Protein AF-A0A1J6W396-F1 (afdb_monomer_lite)

Sequence (114 aa):
MNLKLLILPGVGILIMIGIFLVNDARTLHIEQSDLPVNRTLAVEISQRYLAGWWKPFSKLESTPYEMKDVHIMREEISVELVDERDSSKCEGYEIVINKNSGTVREKKEINFCR

Structure (mmCIF, N/CA/C/O backbone):
data_AF-A0A1J6W396-F1
#
_entry.id   AF-A0A1J6W396-F1
#
loop_
_atom_site.group_PDB
_atom_site.id
_atom_site.type_symbol
_atom_site.label_atom_id
_atom_site.label_alt_id
_atom_site.label_comp_id
_atom_site.label_asym_id
_atom_site.label_entity_id
_atom_site.label_seq_id
_atom_site.pdbx_PDB_ins_code
_atom_site.Cartn_x
_atom_site.Cartn_y
_atom_site.Cartn_z
_atom_site.occupancy
_atom_site.B_iso_or_equiv
_atom_site.auth_seq_id
_atom_site.auth_comp_id
_atom_site.auth_asym_id
_atom_site.auth_atom_id
_atom_site.pdbx_PDB_model_num
ATOM 1 N N . MET A 1 1 ? -13.387 -55.676 30.455 1.00 37.56 1 MET A N 1
ATOM 2 C CA . MET A 1 1 ? -12.022 -55.497 29.914 1.00 37.56 1 MET A CA 1
ATOM 3 C C . MET A 1 1 ? -12.132 -55.201 28.435 1.00 37.56 1 MET A C 1
ATOM 5 O O . MET A 1 1 ? -12.734 -56.021 27.761 1.00 37.56 1 MET A O 1
ATOM 9 N N . ASN A 1 2 ? -11.514 -54.091 27.999 1.00 34.84 2 ASN A N 1
ATOM 10 C CA . ASN A 1 2 ? -11.130 -53.754 26.616 1.00 34.84 2 ASN A CA 1
ATOM 11 C C . ASN A 1 2 ? -12.318 -53.596 25.644 1.00 34.84 2 ASN A C 1
ATOM 13 O O . ASN A 1 2 ? -13.144 -54.478 25.525 1.00 34.84 2 ASN A O 1
ATOM 17 N N . LEU A 1 3 ? -12.507 -52.556 24.844 1.00 37.41 3 LEU A N 1
ATOM 18 C CA . LEU A 1 3 ? -11.698 -51.472 24.286 1.00 37.41 3 LEU A CA 1
ATOM 19 C C . LEU A 1 3 ? -12.746 -50.766 23.378 1.00 37.41 3 LEU A C 1
ATOM 21 O O . LEU A 1 3 ? -13.552 -51.455 22.763 1.00 37.41 3 LEU A O 1
ATOM 25 N N . LYS A 1 4 ? -12.889 -49.452 23.257 1.00 37.47 4 LYS A N 1
ATOM 26 C CA . LYS A 1 4 ? -12.040 -48.581 22.444 1.00 37.47 4 LYS A CA 1
ATOM 27 C C . LYS A 1 4 ? -12.734 -47.217 22.455 1.00 37.47 4 LYS A C 1
ATOM 29 O O . LYS A 1 4 ? -13.906 -47.109 22.105 1.00 37.47 4 LYS A O 1
ATOM 34 N N . LEU A 1 5 ? -11.987 -46.202 22.858 1.00 44.16 5 LEU A N 1
ATOM 35 C CA . LEU A 1 5 ? -12.320 -44.797 22.703 1.00 44.16 5 LEU A CA 1
ATOM 36 C C . LEU A 1 5 ? -12.496 -44.513 21.200 1.00 44.16 5 LEU A C 1
ATOM 38 O O . LEU A 1 5 ? -11.531 -44.591 20.439 1.00 44.16 5 LEU A O 1
ATOM 42 N N . LEU A 1 6 ? -13.725 -44.251 20.759 1.00 44.69 6 LEU A N 1
ATOM 43 C CA . LEU A 1 6 ? -14.027 -43.883 19.376 1.00 44.69 6 LEU A CA 1
ATOM 44 C C . LEU A 1 6 ? -13.754 -42.382 19.231 1.00 44.69 6 LEU A C 1
ATOM 46 O O . LEU A 1 6 ? -14.638 -41.540 19.360 1.00 44.69 6 LEU A O 1
ATOM 50 N N . ILE A 1 7 ? -12.476 -42.049 19.049 1.00 52.62 7 ILE A N 1
ATOM 51 C CA . ILE A 1 7 ? -12.046 -40.713 18.642 1.00 52.62 7 ILE A CA 1
ATOM 52 C C . ILE A 1 7 ? -12.589 -40.508 17.225 1.00 52.62 7 ILE A C 1
ATOM 54 O O . ILE A 1 7 ? -12.111 -41.122 16.273 1.00 52.62 7 ILE A O 1
ATOM 58 N N . LEU A 1 8 ? -13.632 -39.688 17.101 1.00 48.78 8 LEU A N 1
ATOM 59 C CA . LEU A 1 8 ? -14.170 -39.243 15.820 1.00 48.78 8 LEU A CA 1
ATOM 60 C C . LEU A 1 8 ? -13.073 -38.490 15.043 1.00 48.78 8 LEU A C 1
ATOM 62 O O . LEU A 1 8 ? -12.645 -37.425 15.494 1.00 48.78 8 LEU A O 1
ATOM 66 N N . PRO A 1 9 ? -12.657 -38.954 13.851 1.00 47.53 9 PRO A N 1
ATOM 67 C CA . PRO A 1 9 ? -11.661 -38.259 13.032 1.00 47.53 9 PRO A CA 1
ATOM 68 C C . PRO A 1 9 ? -12.223 -36.998 12.343 1.00 47.53 9 PRO A C 1
ATOM 70 O O . PRO A 1 9 ? -11.525 -36.353 11.569 1.00 47.53 9 PRO A O 1
ATOM 73 N N . GLY A 1 10 ? -13.479 -36.621 12.614 1.00 45.97 10 GLY A N 1
ATOM 74 C CA . GLY A 1 10 ? -14.148 -35.482 11.976 1.00 45.97 10 GLY A CA 1
ATOM 75 C C . GLY A 1 10 ? -13.801 -34.109 12.561 1.00 45.97 10 GLY A C 1
ATOM 76 O O . GLY A 1 10 ? -13.977 -33.102 11.884 1.00 45.97 10 GLY A O 1
ATOM 77 N N . VAL A 1 11 ? -13.280 -34.040 13.792 1.00 49.25 11 VAL A N 1
ATOM 78 C CA . VAL A 1 11 ? -13.021 -32.749 14.465 1.00 49.25 11 VAL A CA 1
ATOM 79 C C . VAL A 1 11 ? -11.681 -32.127 14.036 1.00 49.25 11 VAL A C 1
ATOM 81 O O . VAL A 1 11 ? -11.517 -30.913 14.090 1.00 49.25 11 VAL A O 1
ATOM 84 N N . GLY A 1 12 ? -10.736 -32.929 13.531 1.00 45.78 12 GLY A N 1
ATOM 85 C CA . GLY A 1 12 ? -9.418 -32.441 13.098 1.00 45.78 12 GLY A CA 1
ATOM 86 C C . GLY A 1 12 ? -9.410 -31.729 11.740 1.00 45.78 12 GLY A C 1
ATOM 87 O O . GLY A 1 12 ? -8.539 -30.902 11.488 1.00 45.78 12 GLY A O 1
ATOM 88 N N . ILE A 1 13 ? -10.383 -32.011 10.866 1.00 49.53 13 ILE A N 1
ATOM 89 C CA . ILE A 1 13 ? -10.399 -31.482 9.490 1.00 49.53 13 ILE A CA 1
ATOM 90 C C . ILE A 1 13 ? -11.028 -30.079 9.434 1.00 49.53 13 ILE A C 1
ATOM 92 O O . ILE A 1 13 ? -10.587 -29.238 8.652 1.00 49.53 13 ILE A O 1
ATOM 96 N N . LEU A 1 14 ? -11.985 -29.771 10.318 1.00 44.97 14 LEU A N 1
ATOM 97 C CA . LEU A 1 14 ? -12.604 -28.439 10.390 1.00 44.97 14 LEU A CA 1
ATOM 98 C C . LEU A 1 14 ? -11.635 -27.345 10.868 1.00 44.97 14 LEU A C 1
ATOM 100 O O . LEU A 1 14 ? -11.771 -26.194 10.463 1.00 44.97 14 LEU A O 1
ATOM 104 N N . ILE A 1 15 ? -10.618 -27.696 11.660 1.00 49.94 15 ILE A N 1
ATOM 105 C CA . ILE A 1 15 ? -9.609 -26.733 12.128 1.00 49.94 15 ILE A CA 1
ATOM 106 C C . ILE A 1 15 ? -8.655 -26.337 10.987 1.00 49.94 15 ILE A C 1
ATOM 108 O O . ILE A 1 15 ? -8.225 -25.190 10.908 1.00 49.94 15 ILE A O 1
ATOM 112 N N . MET A 1 16 ? -8.370 -27.247 10.050 1.00 46.41 16 MET A N 1
ATOM 113 C CA . MET A 1 16 ? -7.397 -26.997 8.978 1.00 46.41 16 MET A CA 1
ATOM 114 C C . MET A 1 16 ? -7.933 -26.078 7.871 1.00 46.41 16 MET A C 1
ATOM 116 O O . MET A 1 16 ? -7.156 -25.336 7.273 1.00 46.41 16 MET A O 1
ATOM 120 N N . ILE A 1 17 ? -9.249 -26.055 7.630 1.00 46.69 17 ILE A N 1
ATOM 121 C CA . ILE A 1 17 ? -9.856 -25.140 6.644 1.00 46.69 17 ILE A CA 1
ATOM 122 C C . ILE A 1 17 ? -9.895 -23.700 7.187 1.00 46.69 17 ILE A C 1
ATOM 124 O O . ILE A 1 17 ? -9.673 -22.752 6.437 1.00 46.69 17 ILE A O 1
ATOM 128 N N . GLY A 1 18 ? -10.079 -23.528 8.503 1.00 40.19 18 GLY A N 1
ATOM 129 C CA . GLY A 1 18 ? -10.060 -22.210 9.149 1.00 40.19 18 GLY A CA 1
ATOM 130 C C . GLY A 1 18 ? -8.690 -21.520 9.133 1.00 40.19 18 GLY A C 1
ATOM 131 O O . GLY A 1 18 ? -8.629 -20.298 9.182 1.00 40.19 18 GLY A O 1
ATOM 132 N N . ILE A 1 19 ? -7.593 -22.275 9.021 1.00 45.47 19 ILE A N 1
ATOM 133 C CA . ILE A 1 19 ? -6.226 -21.723 9.001 1.00 45.47 19 ILE A CA 1
ATOM 134 C C . ILE A 1 19 ? -5.823 -21.274 7.587 1.00 45.47 19 ILE A C 1
ATOM 136 O O . ILE A 1 19 ? -5.102 -20.289 7.431 1.00 45.47 19 ILE A O 1
ATOM 140 N N . PHE A 1 20 ? -6.317 -21.946 6.543 1.00 39.31 20 PHE A N 1
ATOM 141 C CA . PHE A 1 20 ? -5.900 -21.665 5.164 1.00 39.31 20 PHE A CA 1
ATOM 142 C C . PHE A 1 20 ? -6.510 -20.391 4.559 1.00 39.31 20 PHE A C 1
ATOM 144 O O . PHE A 1 20 ? -5.907 -19.821 3.657 1.00 39.31 20 PHE A O 1
ATOM 151 N N . LEU A 1 21 ? -7.627 -19.883 5.091 1.00 39.16 21 LEU A N 1
ATOM 152 C CA . LEU A 1 21 ? -8.183 -18.575 4.699 1.00 39.16 21 LEU A CA 1
ATOM 153 C C . LEU A 1 21 ? -7.564 -17.386 5.462 1.00 39.16 21 LEU A C 1
ATOM 155 O O . LEU A 1 21 ? -7.781 -16.239 5.090 1.00 39.16 21 LEU A O 1
ATOM 159 N N . VAL A 1 22 ? -6.782 -17.635 6.519 1.00 39.16 22 VAL A N 1
ATOM 160 C CA . VAL A 1 22 ? -6.191 -16.588 7.382 1.00 39.16 22 VAL A CA 1
ATOM 161 C C . VAL A 1 22 ? -4.803 -16.150 6.901 1.00 39.16 22 VAL A C 1
ATOM 163 O O . VAL A 1 22 ? -4.276 -15.124 7.328 1.00 39.16 22 VAL A O 1
ATOM 166 N N . ASN A 1 23 ? -4.184 -16.909 5.997 1.00 38.06 23 ASN A N 1
ATOM 167 C CA . ASN A 1 23 ? -2.774 -16.713 5.674 1.00 38.06 23 ASN A CA 1
ATOM 168 C C . ASN A 1 23 ? -2.515 -15.769 4.488 1.00 38.06 23 ASN A C 1
ATOM 170 O O . ASN A 1 23 ? -1.375 -15.346 4.324 1.00 38.06 23 ASN A O 1
ATOM 174 N N . ASP A 1 24 ? -3.547 -15.408 3.719 1.00 39.59 24 ASP A N 1
ATOM 175 C CA . ASP A 1 24 ? -3.417 -14.496 2.566 1.00 39.59 24 ASP A CA 1
ATOM 176 C C . ASP A 1 24 ? -3.626 -13.014 2.948 1.00 39.59 24 ASP A C 1
ATOM 178 O O . ASP A 1 24 ? -3.322 -12.095 2.195 1.00 39.59 24 ASP A O 1
ATOM 182 N N . ALA A 1 25 ? -4.106 -12.766 4.171 1.00 40.50 25 ALA A N 1
ATOM 183 C CA . ALA A 1 25 ? -4.420 -11.436 4.680 1.00 40.50 25 ALA A CA 1
ATOM 184 C C . ALA A 1 25 ? -4.169 -11.348 6.191 1.00 40.50 25 ALA A C 1
ATOM 186 O O . ALA A 1 25 ? -5.051 -10.973 6.965 1.00 40.50 25 ALA A O 1
ATOM 187 N N . ARG A 1 26 ? -2.945 -11.671 6.638 1.00 44.66 26 ARG A N 1
ATOM 188 C CA . ARG A 1 26 ? -2.463 -11.157 7.930 1.00 44.66 26 ARG A CA 1
ATOM 189 C C . ARG A 1 26 ? -2.699 -9.644 7.877 1.00 44.66 26 ARG A C 1
ATOM 191 O O . ARG A 1 26 ? -2.228 -8.985 6.954 1.00 44.66 26 ARG A O 1
ATOM 198 N N . THR A 1 27 ? -3.552 -9.145 8.764 1.00 53.66 27 THR A N 1
ATOM 199 C CA . THR A 1 27 ? -4.147 -7.799 8.790 1.00 53.66 27 THR A CA 1
ATOM 200 C C . THR A 1 27 ? -3.192 -6.811 9.427 1.00 53.66 27 THR A C 1
ATOM 202 O O . THR A 1 27 ? -2.843 -7.009 10.591 1.00 53.66 27 THR A O 1
ATOM 205 N N . LEU A 1 28 ? -2.734 -5.797 8.682 1.00 63.84 28 LEU A N 1
ATOM 206 C CA . LEU A 1 28 ? -1.725 -4.850 9.161 1.00 63.84 28 LEU A CA 1
ATOM 207 C C . LEU A 1 28 ? -2.227 -4.317 10.504 1.00 63.84 28 LEU A C 1
ATOM 209 O O . LEU A 1 28 ? -3.344 -3.810 10.553 1.00 63.84 28 LEU A O 1
ATOM 213 N N . HIS A 1 29 ? -1.496 -4.542 11.601 1.00 64.31 29 HIS A N 1
ATOM 214 C CA . HIS A 1 29 ? -2.005 -4.118 12.905 1.00 64.31 29 HIS A CA 1
ATOM 215 C C . HIS A 1 29 ? -2.049 -2.587 12.915 1.00 64.31 29 HIS A C 1
ATOM 217 O O . HIS A 1 29 ? -1.007 -1.946 12.737 1.00 64.31 29 HIS A O 1
ATOM 223 N N . ILE A 1 30 ? -3.261 -2.049 13.035 1.00 72.81 30 ILE A N 1
ATOM 224 C CA . ILE A 1 30 ? -3.600 -0.626 13.075 1.00 72.81 30 ILE A CA 1
ATOM 225 C C . ILE A 1 30 ? -4.377 -0.433 14.371 1.00 72.81 30 ILE A C 1
ATOM 227 O O . ILE A 1 30 ? -5.302 -1.203 14.649 1.00 72.81 30 ILE A O 1
ATOM 231 N N . GLU A 1 31 ? -3.977 0.536 15.188 1.00 76.12 31 GLU A N 1
ATOM 232 C CA . GLU A 1 31 ? -4.648 0.779 16.458 1.00 76.12 31 GLU A CA 1
ATOM 233 C C . GLU A 1 31 ? -6.009 1.441 16.215 1.00 76.12 31 GLU A C 1
ATOM 235 O O . GLU A 1 31 ? -6.206 2.188 15.257 1.00 76.12 31 GLU A O 1
ATOM 240 N N . GLN A 1 32 ? -6.980 1.194 17.098 1.00 74.19 32 GLN A N 1
ATOM 241 C CA . GLN A 1 32 ? -8.316 1.789 16.962 1.00 74.19 32 GLN A CA 1
ATOM 242 C C . GLN A 1 32 ? -8.276 3.328 17.025 1.00 74.19 32 GLN A C 1
ATOM 244 O O . GLN A 1 32 ? -9.140 3.987 16.448 1.00 74.19 32 GLN A O 1
ATOM 249 N N . SER A 1 33 ? -7.281 3.893 17.716 1.00 79.94 33 SER A N 1
ATOM 250 C CA . SER A 1 33 ? -7.009 5.334 17.797 1.00 79.94 33 SER A CA 1
ATOM 251 C C . SER A 1 33 ? -6.566 5.954 16.476 1.00 79.94 33 SER A C 1
ATOM 253 O O . SER A 1 33 ? -6.715 7.161 16.303 1.00 79.94 33 SER A O 1
ATOM 255 N N . ASP A 1 34 ? -6.062 5.145 15.547 1.00 81.19 34 ASP A N 1
ATOM 256 C CA . ASP A 1 34 ? -5.549 5.598 14.255 1.00 81.19 34 ASP A CA 1
ATOM 257 C C . ASP A 1 34 ? -6.649 5.643 13.173 1.00 81.19 34 ASP A C 1
ATOM 259 O O . ASP A 1 34 ? -6.392 5.963 12.009 1.00 81.19 34 ASP A O 1
ATOM 263 N N . LEU A 1 35 ? -7.893 5.321 13.551 1.00 85.31 35 LEU A N 1
ATOM 264 C CA . LEU A 1 35 ? -9.067 5.324 12.684 1.00 85.31 35 LEU A CA 1
ATOM 265 C C . LEU A 1 35 ? -9.917 6.598 12.885 1.00 85.31 35 LEU A C 1
ATOM 267 O O . LEU A 1 35 ? -10.092 7.054 14.015 1.00 85.31 35 LEU A O 1
ATOM 271 N N . PRO A 1 36 ? -10.534 7.145 11.819 1.00 87.31 36 PRO A N 1
ATOM 272 C CA . PRO A 1 36 ? -10.438 6.702 10.431 1.00 87.31 36 PRO A CA 1
ATOM 273 C C . PRO A 1 36 ? -9.068 7.023 9.821 1.00 87.31 36 PRO A C 1
ATOM 275 O O . PRO A 1 36 ? -8.470 8.058 10.112 1.00 87.31 36 PRO A O 1
ATOM 278 N N . VAL A 1 37 ? -8.604 6.149 8.928 1.00 89.62 37 VAL A N 1
ATOM 279 C CA . VAL A 1 37 ? -7.303 6.272 8.268 1.00 89.62 37 VAL A CA 1
ATOM 280 C C . VAL A 1 37 ? -7.193 7.619 7.557 1.00 89.62 37 VAL A C 1
ATOM 282 O O . VAL A 1 37 ? -7.996 7.960 6.681 1.00 89.62 37 VAL A O 1
ATOM 285 N N . ASN A 1 38 ? -6.172 8.379 7.942 1.00 92.06 38 ASN A N 1
ATOM 286 C CA . ASN A 1 38 ? -5.800 9.638 7.309 1.00 92.06 38 ASN A CA 1
ATOM 287 C C . ASN A 1 38 ? -4.785 9.412 6.170 1.00 92.06 38 ASN A C 1
ATOM 289 O O . ASN A 1 38 ? -4.323 8.296 5.937 1.00 92.06 38 ASN A O 1
ATOM 293 N N . ARG A 1 39 ? -4.429 10.485 5.451 1.00 93.06 39 ARG A N 1
ATOM 294 C CA . ARG A 1 39 ? -3.507 10.420 4.304 1.00 93.06 39 ARG A CA 1
ATOM 295 C C . ARG A 1 39 ? -2.171 9.762 4.661 1.00 93.06 39 ARG A C 1
ATOM 297 O O . ARG A 1 39 ? -1.743 8.863 3.950 1.00 93.06 39 ARG A O 1
ATOM 304 N N . THR A 1 40 ? -1.533 10.201 5.744 1.00 92.00 40 THR A N 1
ATOM 305 C CA . THR A 1 40 ? -0.213 9.707 6.161 1.00 92.00 40 THR A CA 1
ATOM 306 C C . THR A 1 40 ? -0.261 8.220 6.485 1.00 92.00 40 THR A C 1
ATOM 308 O O . THR A 1 40 ? 0.506 7.440 5.927 1.00 92.00 40 THR A O 1
ATOM 311 N N . LEU A 1 41 ? -1.232 7.811 7.301 1.00 91.00 41 LEU A N 1
ATOM 312 C CA . LEU A 1 41 ? -1.390 6.416 7.688 1.00 91.00 41 LEU A CA 1
ATOM 313 C C . LEU A 1 41 ? -1.708 5.517 6.486 1.00 91.00 41 LEU A C 1
ATOM 315 O O . LEU A 1 41 ? -1.221 4.394 6.419 1.00 91.00 41 LEU A O 1
ATOM 319 N N . ALA A 1 42 ? -2.475 5.995 5.502 1.00 93.00 42 ALA A N 1
ATOM 320 C CA . ALA A 1 42 ? -2.735 5.230 4.284 1.00 93.00 42 ALA A CA 1
ATOM 321 C C . ALA A 1 42 ? -1.464 4.966 3.469 1.00 93.00 42 ALA A C 1
ATOM 323 O O . ALA A 1 42 ? -1.278 3.857 2.961 1.00 93.00 42 ALA A O 1
ATOM 324 N N . VAL A 1 43 ? -0.571 5.956 3.370 1.00 92.81 43 VAL A N 1
ATOM 325 C CA . VAL A 1 43 ? 0.730 5.783 2.709 1.00 92.81 43 VAL A CA 1
ATOM 326 C C . VAL A 1 43 ? 1.566 4.745 3.448 1.00 92.81 43 VAL A C 1
ATOM 328 O O . VAL A 1 43 ? 2.065 3.810 2.824 1.00 92.81 43 VAL A O 1
ATOM 331 N N . GLU A 1 44 ? 1.641 4.838 4.775 1.00 89.88 44 GLU A N 1
ATOM 332 C CA . GLU A 1 44 ? 2.369 3.869 5.596 1.00 89.88 44 GLU A CA 1
ATOM 333 C C . GLU A 1 44 ? 1.804 2.452 5.455 1.00 89.88 44 GLU A C 1
ATOM 335 O O . GLU A 1 44 ? 2.562 1.500 5.262 1.00 89.88 44 GLU A O 1
ATOM 340 N N . ILE A 1 45 ? 0.477 2.293 5.506 1.00 89.31 45 ILE A N 1
ATOM 341 C CA . ILE A 1 45 ? -0.195 1.005 5.291 1.00 89.31 45 ILE A CA 1
ATOM 342 C C . ILE A 1 45 ? 0.208 0.427 3.937 1.00 89.31 45 ILE A C 1
ATOM 344 O O . ILE A 1 45 ? 0.586 -0.742 3.858 1.00 89.31 45 ILE A O 1
ATOM 348 N N . SER A 1 46 ? 0.181 1.250 2.891 1.00 92.19 46 SER A N 1
ATOM 349 C CA . SER A 1 46 ? 0.486 0.834 1.522 1.00 92.19 46 SER A CA 1
ATOM 350 C C . SER A 1 46 ? 1.946 0.418 1.356 1.00 92.19 46 SER A C 1
ATOM 352 O O . SER A 1 46 ? 2.231 -0.662 0.835 1.00 92.19 46 SER A O 1
ATOM 354 N N . GLN A 1 47 ? 2.881 1.216 1.877 1.00 90.94 47 GLN A N 1
ATOM 355 C CA . GLN A 1 47 ? 4.310 0.904 1.860 1.00 90.94 47 GLN A CA 1
ATOM 356 C C . GLN A 1 47 ? 4.623 -0.367 2.654 1.00 90.94 47 GLN A C 1
ATOM 358 O O . GLN A 1 47 ? 5.367 -1.221 2.174 1.00 90.94 47 GLN A O 1
ATOM 363 N N . ARG A 1 48 ? 4.027 -0.552 3.842 1.00 86.69 48 ARG A N 1
ATOM 364 C CA . ARG A 1 48 ? 4.196 -1.776 4.651 1.00 86.69 48 ARG A CA 1
ATOM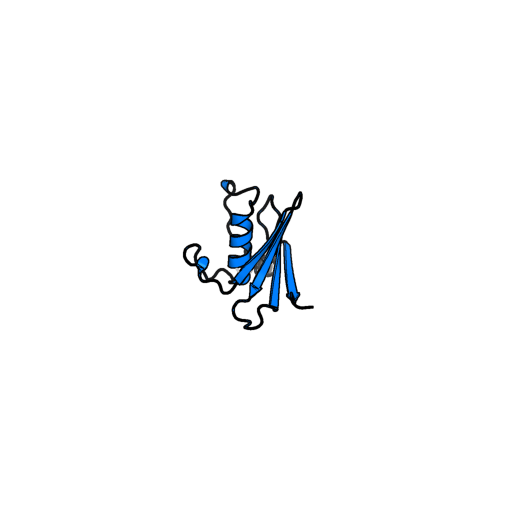 365 C C . ARG A 1 48 ? 3.606 -3.004 3.966 1.00 86.69 48 ARG A C 1
ATOM 367 O O . ARG A 1 48 ? 4.190 -4.086 4.055 1.00 86.69 48 ARG A O 1
ATOM 374 N N . TYR A 1 49 ? 2.457 -2.840 3.315 1.00 87.75 49 TYR A N 1
ATOM 375 C CA . TYR A 1 49 ? 1.782 -3.903 2.581 1.00 87.75 49 TYR A CA 1
ATOM 376 C C . TYR A 1 49 ? 2.640 -4.376 1.400 1.00 87.75 49 TYR A C 1
ATOM 378 O O . TYR A 1 49 ? 2.938 -5.565 1.292 1.00 87.75 49 TYR A O 1
ATOM 386 N N . LEU A 1 50 ? 3.139 -3.448 0.577 1.00 88.81 50 LEU A N 1
ATOM 387 C CA . LEU A 1 50 ? 4.009 -3.752 -0.566 1.00 88.81 50 LEU A CA 1
ATOM 388 C C . LEU A 1 50 ? 5.400 -4.240 -0.155 1.00 88.81 50 LEU A C 1
ATOM 390 O O . LEU A 1 50 ? 5.990 -5.101 -0.810 1.00 88.81 50 LEU A O 1
ATOM 394 N N . ALA A 1 51 ? 5.930 -3.717 0.947 1.00 83.19 51 ALA A N 1
ATOM 395 C CA . ALA A 1 51 ? 7.149 -4.204 1.563 1.00 83.19 51 ALA A CA 1
ATOM 396 C C . ALA A 1 51 ? 6.898 -5.426 2.449 1.00 83.19 51 ALA A C 1
ATOM 398 O O . ALA A 1 51 ? 7.727 -5.688 3.298 1.00 83.19 51 ALA A O 1
ATOM 399 N N . GLY A 1 52 ? 5.791 -6.160 2.305 1.00 72.69 52 GLY A N 1
ATOM 400 C CA . GLY A 1 52 ? 5.602 -7.505 2.849 1.00 72.69 52 GLY A CA 1
ATOM 401 C C . GLY A 1 52 ? 5.813 -7.691 4.356 1.00 72.69 52 GLY A C 1
ATOM 402 O O . GLY A 1 52 ? 6.427 -8.678 4.729 1.00 72.69 52 GLY A O 1
ATOM 403 N N . TRP A 1 53 ? 5.366 -6.796 5.242 1.00 61.06 53 TRP A N 1
ATOM 404 C CA . TRP A 1 53 ? 5.420 -6.954 6.721 1.00 61.06 53 TRP A CA 1
ATOM 405 C C . TRP A 1 53 ? 6.797 -7.114 7.401 1.00 61.06 53 TRP A C 1
ATOM 407 O O . TRP A 1 53 ? 6.890 -6.952 8.616 1.00 61.06 53 TRP A O 1
ATOM 417 N N . TRP A 1 54 ? 7.868 -7.425 6.671 1.00 52.12 54 TRP A N 1
ATOM 418 C CA . TRP A 1 54 ? 9.211 -7.683 7.207 1.00 52.12 54 TRP A CA 1
ATOM 419 C C . TRP A 1 54 ? 9.967 -6.405 7.587 1.00 52.12 54 TRP A C 1
ATOM 421 O O . TRP A 1 54 ? 10.972 -6.481 8.296 1.00 52.12 54 TRP A O 1
ATOM 431 N N . LYS A 1 55 ? 9.491 -5.224 7.166 1.00 60.50 55 LYS A N 1
ATOM 432 C CA . LYS A 1 55 ? 10.094 -3.944 7.554 1.00 60.50 55 LYS A CA 1
ATOM 433 C C . LYS A 1 55 ? 9.407 -3.345 8.793 1.00 6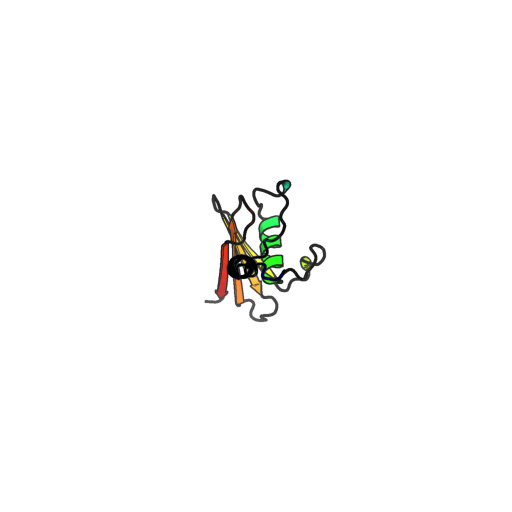0.50 55 LYS A C 1
ATOM 435 O O . LYS A 1 55 ? 8.194 -3.132 8.768 1.00 60.50 55 LYS A O 1
ATOM 440 N N . PRO A 1 56 ? 10.160 -3.049 9.872 1.00 63.62 56 PRO A N 1
ATOM 441 C CA . PRO A 1 56 ? 9.618 -2.328 11.021 1.00 63.62 56 PRO A CA 1
ATOM 442 C C . PRO A 1 56 ? 9.230 -0.898 10.623 1.00 63.62 56 PRO A C 1
ATOM 444 O O . PRO A 1 56 ? 9.821 -0.338 9.700 1.00 63.62 56 PRO A O 1
ATOM 447 N N . PHE A 1 57 ? 8.284 -0.299 11.354 1.00 65.31 57 PHE A N 1
ATOM 448 C CA . PHE A 1 57 ? 7.780 1.061 11.104 1.00 65.31 57 PHE A CA 1
ATOM 449 C C . PHE A 1 57 ? 8.898 2.095 10.933 1.00 65.31 57 PHE A C 1
ATOM 451 O O . PHE A 1 57 ? 8.916 2.839 9.961 1.00 65.31 57 PHE A O 1
ATOM 458 N N . SER A 1 58 ? 9.900 2.064 11.813 1.00 64.44 58 SER A N 1
ATOM 459 C CA . SER A 1 58 ? 11.060 2.966 11.776 1.00 64.44 58 SER A CA 1
ATOM 460 C C . SER A 1 58 ? 11.955 2.817 10.541 1.00 64.44 58 SER A C 1
ATOM 462 O O . SER A 1 58 ? 12.880 3.598 10.356 1.00 64.44 58 SER A O 1
ATOM 464 N N . LYS A 1 59 ? 11.721 1.803 9.702 1.00 66.62 59 LYS A N 1
ATOM 465 C CA . LYS A 1 59 ? 12.447 1.565 8.451 1.00 66.62 59 LYS A CA 1
ATOM 466 C C . LYS A 1 59 ? 11.554 1.734 7.219 1.00 66.62 59 LYS A C 1
ATOM 468 O O . LYS A 1 59 ? 11.978 1.344 6.130 1.00 66.62 59 LYS A O 1
ATOM 473 N N . LEU A 1 60 ? 10.350 2.294 7.358 1.00 65.88 60 LEU A N 1
ATOM 474 C CA . LEU A 1 60 ? 9.449 2.541 6.226 1.00 65.88 60 LEU A CA 1
ATOM 475 C C . LEU A 1 60 ? 10.005 3.536 5.215 1.00 65.88 60 LEU A C 1
ATOM 477 O O . LEU A 1 60 ? 9.877 3.305 4.018 1.00 65.88 60 LEU A O 1
ATOM 481 N N . GLU A 1 61 ? 10.748 4.539 5.680 1.00 66.81 61 GLU A N 1
ATOM 482 C CA . GLU A 1 61 ? 11.475 5.480 4.814 1.00 66.81 61 GLU A CA 1
ATOM 483 C C . GLU A 1 61 ? 12.481 4.788 3.874 1.00 66.81 61 GLU A C 1
ATOM 485 O O . GLU A 1 61 ? 12.975 5.398 2.937 1.00 66.81 61 GLU A O 1
ATOM 490 N N . SER A 1 62 ? 12.784 3.502 4.098 1.00 72.75 62 SER A N 1
ATOM 491 C CA . SER A 1 62 ? 13.661 2.700 3.237 1.00 72.75 62 SER A CA 1
ATOM 492 C C . SER A 1 62 ? 12.918 1.762 2.278 1.00 72.75 62 SER A C 1
ATOM 494 O O . SER A 1 62 ? 13.548 0.889 1.670 1.00 72.75 62 SER A O 1
ATOM 496 N N . THR A 1 63 ? 11.583 1.790 2.208 1.00 84.62 63 THR A N 1
ATOM 497 C CA . THR A 1 63 ? 10.863 0.987 1.203 1.00 84.62 63 THR A CA 1
ATOM 498 C C . THR A 1 63 ? 11.137 1.536 -0.195 1.00 84.62 63 THR A C 1
ATOM 500 O O . THR A 1 63 ? 11.161 2.749 -0.338 1.00 84.62 63 THR A O 1
ATOM 503 N N . PRO A 1 64 ? 11.313 0.683 -1.222 1.00 89.31 64 PRO A N 1
ATOM 504 C CA . PRO A 1 64 ? 11.522 1.142 -2.596 1.00 89.31 64 PRO A CA 1
ATOM 505 C C . PRO A 1 64 ? 10.201 1.583 -3.255 1.00 89.31 64 PRO A C 1
ATOM 507 O O . PRO A 1 64 ? 9.971 1.301 -4.425 1.00 89.31 64 PRO A O 1
ATOM 510 N N . TYR A 1 65 ? 9.283 2.162 -2.482 1.00 91.62 65 TYR A N 1
ATOM 511 C CA . TYR A 1 65 ? 7.951 2.539 -2.937 1.00 91.62 65 TYR A CA 1
ATOM 512 C C . TYR A 1 65 ? 7.696 3.999 -2.570 1.00 91.62 65 TYR A C 1
ATOM 514 O O . TYR A 1 65 ? 7.467 4.333 -1.403 1.00 91.62 65 TYR A O 1
ATOM 522 N N . GLU A 1 66 ? 7.730 4.862 -3.578 1.00 92.19 66 GLU A N 1
ATOM 523 C CA . GLU A 1 66 ? 7.546 6.305 -3.444 1.00 92.19 66 GLU A CA 1
ATOM 524 C C . GLU A 1 66 ? 6.073 6.652 -3.689 1.00 92.19 66 GLU A C 1
ATOM 526 O O . GLU A 1 66 ? 5.498 6.266 -4.705 1.00 92.19 66 GLU A O 1
ATOM 531 N N . MET A 1 67 ? 5.436 7.366 -2.758 1.00 93.56 67 MET A N 1
ATOM 532 C CA . MET A 1 67 ? 4.049 7.807 -2.930 1.00 93.56 67 MET A CA 1
ATOM 533 C C . MET A 1 67 ? 3.960 8.857 -4.036 1.00 93.56 67 MET A C 1
ATOM 535 O O . MET A 1 67 ? 4.617 9.895 -3.971 1.00 93.56 67 MET A O 1
ATOM 539 N N . LYS A 1 68 ? 3.113 8.585 -5.027 1.00 94.69 68 LYS A N 1
ATOM 540 C CA . LYS A 1 68 ? 2.853 9.470 -6.158 1.00 94.69 68 LYS A CA 1
ATOM 541 C C . LYS A 1 68 ? 1.602 10.304 -5.947 1.00 94.69 68 LYS A C 1
ATOM 543 O O . LYS A 1 68 ? 1.647 11.519 -6.117 1.00 94.69 68 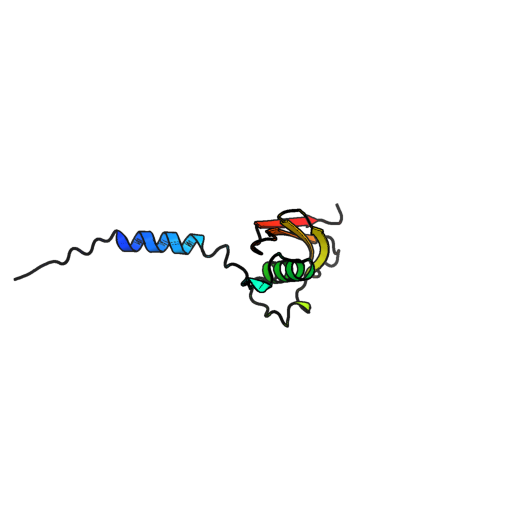LYS A O 1
ATOM 548 N N . ASP A 1 69 ? 0.505 9.657 -5.562 1.00 96.12 69 ASP A N 1
ATOM 549 C CA . ASP A 1 69 ? -0.745 10.348 -5.273 1.00 96.12 69 ASP A CA 1
ATOM 550 C C . ASP A 1 69 ? -1.594 9.607 -4.235 1.00 96.12 69 ASP A C 1
ATOM 552 O O . ASP A 1 69 ? -1.388 8.425 -3.946 1.00 96.12 69 ASP A O 1
ATOM 556 N N . VAL A 1 70 ? -2.541 10.332 -3.640 1.00 96.81 70 VAL A N 1
ATOM 557 C CA . VAL A 1 70 ? -3.505 9.801 -2.679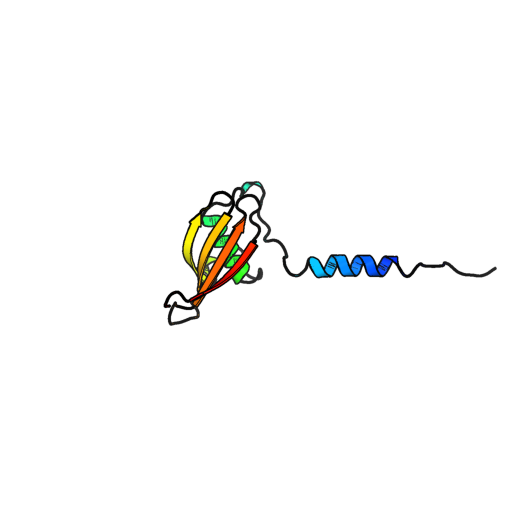 1.00 96.81 70 VAL A CA 1
ATOM 558 C C . VAL A 1 70 ? -4.895 10.351 -2.971 1.00 96.81 70 VAL A C 1
ATOM 560 O O . VAL A 1 70 ? -5.163 11.541 -2.782 1.00 96.81 70 VAL A O 1
ATOM 563 N N . HIS A 1 71 ? -5.808 9.452 -3.321 1.00 96.69 71 HIS A N 1
ATOM 564 C CA . HIS A 1 71 ? -7.204 9.750 -3.602 1.00 96.69 71 HIS A CA 1
ATOM 565 C C . HIS A 1 71 ? -8.078 9.369 -2.405 1.00 96.69 71 HIS A C 1
ATOM 567 O O . HIS A 1 71 ? -8.232 8.198 -2.062 1.00 96.69 71 HIS A O 1
ATOM 573 N N . ILE A 1 72 ? -8.673 10.370 -1.749 1.00 94.25 72 ILE A N 1
ATOM 574 C CA . ILE A 1 72 ? -9.527 10.164 -0.572 1.00 94.25 72 ILE A CA 1
ATOM 575 C C . ILE A 1 72 ? -10.992 10.151 -1.002 1.00 94.25 72 ILE A C 1
ATOM 577 O O . ILE A 1 72 ? -11.546 11.179 -1.389 1.00 94.25 72 ILE A O 1
ATOM 581 N N . MET A 1 73 ? -11.643 9.001 -0.857 1.00 93.38 73 MET A N 1
ATOM 582 C CA . MET A 1 73 ? -13.078 8.829 -1.062 1.00 93.38 73 MET A CA 1
ATOM 583 C C . MET A 1 73 ? -13.818 8.784 0.283 1.00 93.38 73 MET A C 1
ATOM 585 O O . MET A 1 73 ? -13.242 8.962 1.365 1.00 93.38 73 MET A O 1
ATOM 589 N N . ARG A 1 74 ? -15.143 8.595 0.233 1.00 89.94 74 ARG A N 1
ATOM 590 C CA . ARG A 1 74 ? -15.993 8.583 1.432 1.00 89.94 74 ARG A CA 1
ATOM 591 C C . ARG A 1 74 ? -15.582 7.466 2.394 1.00 89.94 74 ARG A C 1
ATOM 593 O O . ARG A 1 74 ? -15.271 7.758 3.548 1.00 89.94 74 ARG A O 1
ATOM 600 N N . GLU A 1 75 ? -15.533 6.233 1.899 1.00 93.12 75 GLU A N 1
ATOM 601 C CA . GLU A 1 75 ? -15.277 5.018 2.693 1.00 93.12 75 GLU A CA 1
ATOM 602 C C . GLU A 1 75 ? -13.887 4.418 2.459 1.00 93.12 75 GLU A C 1
ATOM 604 O O . GLU A 1 75 ? -13.436 3.576 3.235 1.00 93.12 75 GLU A O 1
ATOM 609 N N . GLU A 1 76 ? -13.192 4.880 1.423 1.00 95.00 76 GLU A N 1
ATOM 610 C CA . GLU A 1 76 ? -11.928 4.315 0.964 1.00 95.00 76 GLU A CA 1
ATOM 611 C C . GLU A 1 76 ? -10.888 5.402 0.716 1.00 95.00 76 GLU A C 1
ATOM 613 O O . GLU A 1 76 ? -11.210 6.576 0.518 1.00 95.00 76 GLU A O 1
ATOM 618 N N . ILE A 1 77 ? -9.627 5.000 0.758 1.00 96.81 77 ILE A N 1
ATOM 619 C CA . ILE A 1 77 ? -8.484 5.807 0.363 1.00 96.81 77 ILE A CA 1
ATOM 620 C C . ILE A 1 77 ? -7.621 4.960 -0.568 1.00 96.81 77 ILE A C 1
ATOM 622 O O . ILE A 1 77 ? -7.232 3.851 -0.208 1.00 96.81 77 ILE A O 1
ATOM 626 N N . SER A 1 78 ? -7.386 5.464 -1.774 1.00 97.00 78 SER A N 1
ATOM 627 C CA . SER A 1 78 ? -6.485 4.861 -2.752 1.00 97.00 78 SER A CA 1
ATOM 628 C C . SER A 1 78 ? -5.140 5.577 -2.689 1.00 97.00 78 SER A C 1
ATOM 630 O O . SER A 1 78 ? -5.086 6.809 -2.610 1.00 97.00 78 SER A O 1
ATOM 632 N N . VAL A 1 79 ? -4.058 4.807 -2.665 1.00 97.56 79 VAL A N 1
ATOM 633 C CA . VAL A 1 79 ? -2.684 5.307 -2.657 1.00 97.56 79 VAL A CA 1
ATOM 634 C C . VAL A 1 79 ? -1.959 4.727 -3.856 1.00 97.56 79 VAL A C 1
ATOM 636 O O . VAL A 1 79 ? -1.846 3.509 -3.992 1.00 97.56 79 VAL A O 1
ATOM 639 N N . GLU A 1 80 ? -1.424 5.605 -4.691 1.00 97.62 80 GLU A N 1
ATOM 640 C CA . GLU A 1 80 ? -0.584 5.242 -5.822 1.00 97.62 80 GLU A CA 1
ATOM 641 C C . GLU A 1 80 ? 0.885 5.361 -5.421 1.00 97.62 80 GLU A C 1
ATOM 643 O O . GLU A 1 80 ? 1.325 6.408 -4.935 1.00 97.62 80 GLU A O 1
ATOM 648 N N . LEU A 1 81 ? 1.655 4.296 -5.627 1.00 96.06 81 LEU A N 1
ATOM 649 C CA . LEU A 1 81 ? 3.082 4.245 -5.331 1.00 96.06 81 LEU A CA 1
ATOM 650 C C . LEU A 1 81 ? 3.870 3.819 -6.564 1.00 96.06 81 LEU A C 1
ATOM 652 O O . LEU A 1 81 ? 3.505 2.851 -7.225 1.00 96.06 81 LEU A O 1
ATOM 656 N N . VAL A 1 82 ? 4.971 4.507 -6.843 1.00 95.69 82 VAL A N 1
ATOM 657 C CA . VAL A 1 82 ? 5.955 4.131 -7.866 1.00 95.69 82 VAL A CA 1
ATOM 658 C C . VAL A 1 82 ? 6.970 3.176 -7.250 1.00 95.69 82 VAL A C 1
ATOM 660 O O . VAL A 1 82 ? 7.406 3.383 -6.117 1.00 95.69 82 VAL A O 1
ATOM 663 N N . ASP A 1 83 ? 7.359 2.141 -7.989 1.00 93.69 83 ASP A N 1
ATOM 664 C CA . ASP A 1 83 ? 8.473 1.276 -7.610 1.00 93.69 83 ASP A CA 1
ATOM 665 C C . ASP A 1 83 ? 9.799 1.948 -7.980 1.00 93.69 83 ASP A C 1
ATOM 667 O O . ASP A 1 83 ? 10.149 2.074 -9.149 1.00 93.69 83 ASP A O 1
ATOM 671 N N . GLU A 1 84 ? 10.569 2.380 -6.987 1.00 91.38 84 GLU A N 1
ATOM 672 C CA . GLU A 1 84 ? 11.844 3.069 -7.214 1.00 91.38 84 GLU A CA 1
ATOM 673 C C . GLU A 1 84 ? 12.949 2.149 -7.754 1.00 91.38 84 GLU A C 1
ATOM 675 O O . GLU A 1 84 ? 14.008 2.627 -8.166 1.00 91.38 84 GLU A O 1
ATOM 680 N N . ARG A 1 85 ? 12.737 0.824 -7.763 1.00 89.62 85 ARG A N 1
ATOM 681 C CA . ARG A 1 85 ? 13.654 -0.118 -8.430 1.00 89.62 85 ARG A CA 1
ATOM 682 C C . ARG A 1 85 ? 13.527 -0.044 -9.946 1.00 89.62 85 ARG A C 1
ATOM 684 O O . ARG A 1 85 ? 14.473 -0.416 -10.641 1.00 89.62 85 ARG A O 1
ATOM 691 N N . ASP A 1 86 ? 12.383 0.416 -10.446 1.00 89.12 86 ASP A N 1
ATOM 692 C CA . ASP A 1 86 ? 12.196 0.719 -11.854 1.00 89.12 86 ASP A CA 1
ATOM 693 C C . ASP A 1 86 ? 12.849 2.069 -12.177 1.00 89.12 86 ASP A C 1
ATOM 695 O O . ASP A 1 86 ? 12.393 3.140 -11.773 1.00 89.12 86 ASP A O 1
ATOM 699 N N . SER A 1 87 ? 13.928 2.020 -12.957 1.00 87.25 87 SER A N 1
ATOM 700 C CA . SER A 1 87 ? 14.656 3.215 -13.384 1.00 87.25 87 SER A CA 1
ATOM 701 C C . SER A 1 87 ? 13.833 4.127 -14.293 1.00 87.25 87 SER A C 1
ATOM 703 O O . SER A 1 87 ? 14.144 5.315 -14.396 1.00 87.25 87 SER A O 1
ATOM 705 N N . SER A 1 88 ? 12.786 3.601 -14.935 1.00 90.50 88 SER A N 1
ATOM 706 C CA . SER A 1 88 ? 11.870 4.395 -15.752 1.00 90.50 88 SER A CA 1
ATOM 707 C C . SER A 1 88 ? 10.808 5.128 -14.928 1.00 90.50 88 SER A C 1
ATOM 709 O O . SER A 1 88 ? 10.184 6.051 -15.450 1.00 90.50 88 SER A O 1
ATOM 711 N N . LYS A 1 89 ? 10.642 4.781 -13.638 1.00 89.50 89 LYS A N 1
ATOM 712 C CA . LYS A 1 89 ? 9.584 5.292 -12.747 1.00 89.50 89 LYS A CA 1
ATOM 713 C C . LYS A 1 89 ? 8.175 5.161 -13.351 1.00 89.50 89 LYS A C 1
ATOM 715 O O . LYS A 1 89 ? 7.289 5.977 -13.082 1.00 89.50 89 LYS A O 1
ATOM 720 N N . CYS A 1 90 ? 7.973 4.152 -14.191 1.00 93.25 90 CYS A N 1
ATOM 721 C CA . CYS A 1 90 ? 6.719 3.888 -14.879 1.00 93.25 90 CYS A CA 1
ATOM 722 C C . CYS A 1 90 ? 5.911 2.804 -14.174 1.00 93.25 90 CYS A C 1
ATOM 724 O O . CYS A 1 90 ? 4.684 2.843 -14.227 1.00 93.25 90 CYS A O 1
ATOM 726 N N . GLU A 1 91 ? 6.567 1.850 -13.524 1.00 95.75 91 GLU A N 1
ATOM 727 C CA . GLU A 1 91 ? 5.912 0.754 -12.822 1.00 95.75 91 GLU A CA 1
ATOM 728 C C . GLU A 1 91 ? 5.570 1.130 -11.379 1.00 95.75 91 GLU A C 1
ATOM 730 O O . GLU A 1 91 ? 6.316 1.818 -10.677 1.00 95.75 91 GLU A O 1
ATOM 735 N N . GLY A 1 92 ? 4.411 0.671 -10.920 1.00 95.88 92 GLY A N 1
ATOM 736 C CA . GLY A 1 92 ? 3.967 0.902 -9.559 1.00 95.88 92 GLY A CA 1
ATOM 737 C C . GLY A 1 92 ? 2.662 0.201 -9.225 1.00 95.88 92 GLY A C 1
ATOM 738 O O . GLY A 1 92 ? 2.210 -0.700 -9.934 1.00 95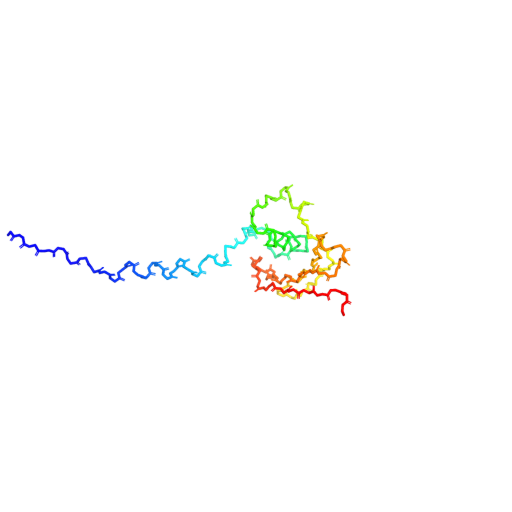.88 92 GLY A O 1
ATOM 739 N N . TYR A 1 93 ? 2.062 0.614 -8.115 1.00 96.12 93 TYR A N 1
ATOM 740 C CA . TYR A 1 93 ? 0.897 -0.034 -7.537 1.00 96.12 93 TYR A CA 1
ATOM 741 C C . TYR A 1 93 ? -0.121 0.976 -7.017 1.00 96.12 93 TYR A C 1
ATOM 743 O O . TYR A 1 93 ? 0.244 1.989 -6.428 1.00 96.12 93 TYR A O 1
ATOM 751 N N . GLU A 1 94 ? -1.396 0.643 -7.168 1.00 97.12 94 GLU A N 1
ATOM 752 C CA . GLU A 1 94 ? -2.517 1.263 -6.471 1.00 97.12 94 GLU A CA 1
ATOM 753 C C . GLU A 1 94 ? -2.935 0.338 -5.332 1.00 97.12 94 GLU A C 1
ATOM 755 O O . GLU A 1 94 ? -3.193 -0.853 -5.544 1.00 97.12 94 GLU A O 1
ATOM 760 N N . ILE A 1 95 ? -2.990 0.889 -4.122 1.00 95.81 95 ILE A N 1
ATOM 761 C CA . ILE A 1 95 ? -3.450 0.205 -2.918 1.00 95.81 95 ILE A CA 1
ATOM 762 C C . ILE A 1 95 ? -4.718 0.891 -2.423 1.00 95.81 95 ILE A C 1
ATOM 764 O O . ILE A 1 95 ? -4.686 2.058 -2.034 1.00 95.81 95 ILE A O 1
ATOM 768 N N . VAL A 1 96 ? -5.827 0.153 -2.394 1.00 95.06 96 VAL A N 1
ATOM 769 C CA . VAL A 1 96 ? -7.118 0.652 -1.900 1.00 95.06 96 VAL A CA 1
ATOM 770 C C . VAL A 1 96 ? -7.326 0.182 -0.467 1.00 95.06 96 VAL A C 1
ATOM 772 O O . VAL A 1 96 ? -7.264 -1.013 -0.174 1.00 95.06 96 VAL A O 1
ATOM 775 N N . ILE A 1 97 ? -7.589 1.118 0.442 1.00 93.56 97 ILE A N 1
ATOM 776 C CA . ILE A 1 97 ? -7.722 0.876 1.881 1.00 93.56 97 ILE A CA 1
ATOM 777 C C . ILE A 1 97 ? -9.103 1.330 2.346 1.00 93.56 97 ILE A C 1
ATOM 779 O O . ILE A 1 97 ? -9.538 2.442 2.050 1.00 93.56 97 ILE A O 1
ATOM 783 N N . ASN A 1 98 ? -9.781 0.509 3.148 1.00 92.38 98 ASN A N 1
ATOM 784 C CA . ASN A 1 98 ? -10.994 0.937 3.836 1.00 92.38 98 ASN A CA 1
ATOM 785 C C . ASN A 1 98 ? -10.643 1.926 4.959 1.00 92.38 98 ASN A C 1
ATOM 787 O O . ASN A 1 98 ? -9.921 1.578 5.891 1.00 92.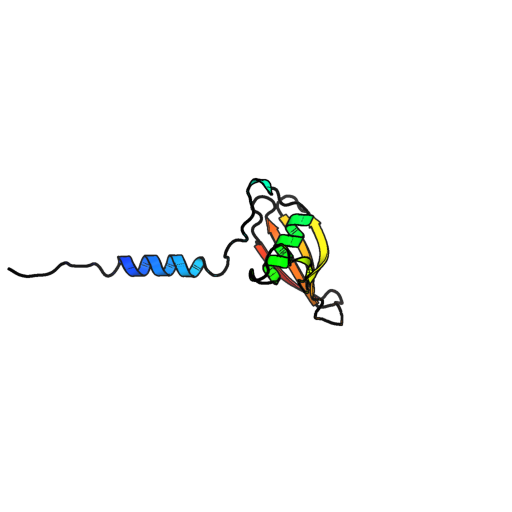38 98 ASN A O 1
ATOM 791 N N . LYS A 1 99 ? -11.190 3.144 4.922 1.00 92.44 99 LYS A N 1
ATOM 792 C CA . LYS A 1 99 ? -10.856 4.206 5.887 1.00 92.44 99 LYS A CA 1
ATOM 793 C C . LYS A 1 99 ? -11.261 3.876 7.317 1.00 92.44 99 LYS A C 1
ATOM 795 O O . LYS A 1 99 ? -10.615 4.336 8.248 1.00 92.44 99 LYS A O 1
ATOM 800 N N . ASN A 1 100 ? -12.323 3.101 7.499 1.00 90.31 100 ASN A N 1
ATOM 801 C CA . ASN A 1 100 ? -12.887 2.838 8.819 1.00 90.31 100 ASN A CA 1
ATOM 802 C C . ASN A 1 100 ? -12.261 1.624 9.506 1.00 90.31 100 ASN A C 1
ATOM 804 O O . ASN A 1 100 ? -12.432 1.480 10.709 1.00 90.31 100 ASN A O 1
ATOM 808 N N . SER A 1 101 ? -11.566 0.754 8.768 1.00 87.56 101 SER A N 1
ATOM 809 C CA . SER A 1 101 ? -10.909 -0.433 9.331 1.00 87.56 101 SER A CA 1
ATOM 810 C C . SER A 1 101 ? -9.406 -0.500 9.069 1.00 87.56 101 SER A C 1
ATOM 812 O O . SER A 1 101 ? -8.729 -1.357 9.630 1.00 87.56 101 SER A O 1
ATOM 814 N N . GLY A 1 102 ? -8.885 0.338 8.169 1.00 86.31 102 GLY A N 1
ATOM 815 C CA . GLY A 1 102 ? -7.496 0.297 7.715 1.00 86.31 102 GLY A CA 1
ATOM 816 C C . GLY A 1 102 ? -7.112 -0.966 6.943 1.00 86.31 102 GLY A C 1
ATOM 817 O O . GLY A 1 102 ? -5.941 -1.218 6.674 1.00 86.31 102 GLY A O 1
ATOM 818 N N . THR A 1 103 ? -8.099 -1.774 6.559 1.00 87.75 103 THR A N 1
ATOM 819 C CA . THR A 1 103 ? -7.877 -3.008 5.808 1.00 87.75 103 THR A CA 1
ATOM 820 C C . THR A 1 103 ? -7.616 -2.688 4.342 1.00 87.75 103 THR A C 1
ATOM 822 O O . THR A 1 103 ? -8.424 -2.009 3.706 1.00 87.75 103 THR A O 1
ATOM 825 N N . VAL A 1 104 ? -6.522 -3.222 3.797 1.00 89.81 104 VAL A N 1
ATOM 826 C CA . VAL A 1 104 ? -6.266 -3.214 2.352 1.00 89.81 104 VAL A CA 1
ATOM 827 C C . VAL A 1 104 ? -7.311 -4.096 1.667 1.00 89.81 104 VAL A C 1
ATOM 829 O O . VAL A 1 104 ? -7.476 -5.262 2.023 1.00 89.81 104 VAL A O 1
ATOM 832 N N . ARG A 1 105 ? -8.047 -3.517 0.720 1.00 89.81 105 ARG A N 1
ATOM 833 C CA . ARG A 1 105 ? -9.092 -4.177 -0.071 1.00 89.81 105 ARG A CA 1
ATOM 834 C C . ARG A 1 105 ? -8.554 -4.701 -1.390 1.00 89.81 105 ARG A C 1
ATOM 836 O O . ARG A 1 105 ? -8.913 -5.803 -1.790 1.00 89.81 105 ARG A O 1
ATOM 843 N N . GLU A 1 106 ? -7.706 -3.913 -2.037 1.00 92.31 106 GLU A N 1
ATOM 844 C CA . GLU A 1 106 ? -7.223 -4.193 -3.381 1.00 92.31 106 GLU A CA 1
ATOM 845 C C . GLU A 1 106 ? -5.771 -3.745 -3.540 1.00 92.31 106 GLU A C 1
ATOM 847 O O . GLU A 1 106 ? -5.333 -2.756 -2.944 1.00 92.31 106 GLU A O 1
ATOM 852 N N . LYS A 1 107 ? -5.043 -4.500 -4.364 1.00 93.94 107 LYS A N 1
ATOM 853 C CA . LYS A 1 107 ? -3.734 -4.151 -4.903 1.00 93.94 107 LYS A CA 1
ATOM 854 C C . LYS A 1 107 ? -3.801 -4.316 -6.413 1.00 93.94 107 LYS A C 1
ATOM 856 O O . LYS A 1 107 ? -4.080 -5.414 -6.893 1.00 93.94 107 LYS A O 1
ATOM 861 N N . LYS A 1 108 ? -3.457 -3.263 -7.142 1.00 95.62 108 LYS A N 1
ATOM 862 C CA . LYS A 1 108 ? -3.436 -3.255 -8.602 1.00 95.62 108 LYS A CA 1
ATOM 863 C C . LYS A 1 108 ? -2.098 -2.744 -9.110 1.00 95.62 108 LYS A C 1
ATOM 865 O O . LYS A 1 108 ? -1.570 -1.778 -8.578 1.00 95.62 108 LYS A O 1
ATOM 870 N N . GLU A 1 109 ? -1.543 -3.393 -10.125 1.00 95.19 109 GLU A N 1
ATOM 871 C CA . GLU A 1 109 ? -0.372 -2.882 -10.844 1.00 95.19 109 GLU A CA 1
ATOM 872 C C . GLU A 1 109 ? -0.792 -1.757 -11.791 1.00 95.19 109 GLU A C 1
ATOM 874 O O . GLU A 1 109 ? -1.796 -1.870 -12.502 1.00 95.19 109 GLU A O 1
ATOM 879 N N . ILE A 1 110 ? -0.019 -0.676 -11.810 1.00 95.56 110 ILE A N 1
ATOM 880 C CA . ILE A 1 110 ? -0.256 0.477 -12.676 1.00 95.56 110 ILE A CA 1
ATOM 881 C C . ILE A 1 110 ? 1.005 0.755 -13.485 1.00 95.56 110 ILE A C 1
ATOM 883 O O . ILE A 1 110 ? 2.120 0.672 -12.973 1.00 95.56 110 ILE A O 1
ATOM 887 N N . ASN A 1 111 ? 0.813 1.123 -14.750 1.00 95.06 111 ASN A N 1
ATOM 888 C CA . ASN A 1 111 ? 1.857 1.730 -15.560 1.00 95.06 111 ASN A CA 1
ATOM 889 C C . ASN A 1 111 ? 1.536 3.216 -15.733 1.00 95.06 111 ASN A C 1
ATOM 891 O O . ASN A 1 111 ? 0.563 3.569 -16.393 1.00 95.06 111 ASN A O 1
ATOM 895 N N . PHE A 1 112 ? 2.356 4.075 -15.144 1.00 91.56 112 PHE A N 1
ATOM 896 C CA . PHE A 1 112 ? 2.177 5.522 -15.128 1.00 91.56 112 PHE A CA 1
ATOM 897 C C . PHE A 1 112 ? 2.586 6.241 -16.417 1.00 91.56 112 PHE A C 1
ATOM 899 O O . PHE A 1 112 ? 2.358 7.444 -16.534 1.00 91.56 112 PHE A O 1
ATOM 906 N N . CYS A 1 113 ? 3.235 5.540 -17.342 1.00 90.25 113 CYS A N 1
ATOM 907 C CA . CYS A 1 113 ? 3.772 6.097 -18.582 1.00 90.25 113 CYS A CA 1
ATOM 908 C C . CYS A 1 113 ? 2.955 5.691 -19.816 1.00 90.25 113 CYS A C 1
ATOM 910 O O . CYS A 1 113 ? 3.419 5.885 -20.941 1.00 90.25 113 CYS A O 1
ATOM 912 N N . ARG A 1 114 ? 1.778 5.087 -19.616 1.00 79.94 114 ARG A N 1
ATOM 913 C CA . ARG A 1 114 ? 0.855 4.669 -20.675 1.00 79.94 114 ARG A CA 1
ATOM 914 C C . ARG A 1 114 ? -0.391 5.535 -20.715 1.00 79.94 114 ARG A C 1
ATOM 916 O O . ARG A 1 114 ? -0.869 5.923 -19.629 1.00 79.94 114 ARG A O 1
#

Secondary structure (DSSP, 8-state):
--------TTHHHHHHHHHHTTSS-PPPP--GGGPSP-HHHHHHHHHHHHTTTTS-GGGGGGSSEEEEEEEE-SSEEEEEEEETTSTTS-EEEEEEEETTT--EEEEEEEETT-

pLDDT: mean 76.79, std 20.77, range [34.84, 97.62]

Radius of gyration: 20.35 Å; chains: 1; bounding box: 31×66×51 Å

Foldseek 3Di:
DDDDDPPPPVVVVVVVVVVVVCPVDPDDDDDQVCALPDPVNLLLLVLCVVVPVPDDSVCSVVRQWAWDDWDDDDQKIKTWTFRNVPPVSQWTWIWIAGRGRRGTDDIDIGGNVD

Organism: NCBI:txid189382